Protein AF-A0A7S2R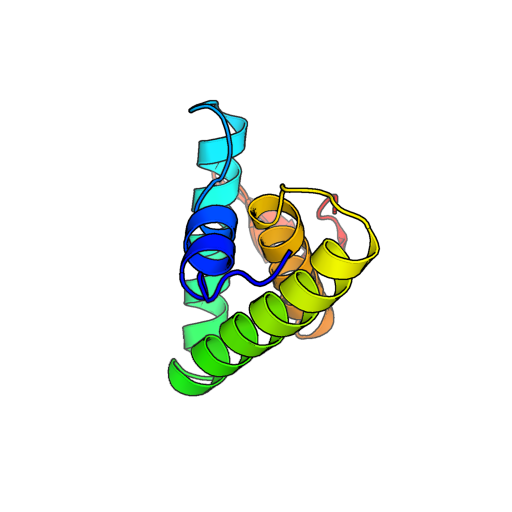7B4-F1 (afdb_monomer_lite)

InterPro domains:
  IPR007599 Derlin [PF04511] (3-105)
  IPR035952 Rhomboid-like superfamily [SSF144091] (2-88)

pLDDT: mean 71.68, std 7.89, range [50.44, 82.69]

Structure (mmCIF, N/CA/C/O backbone):
data_AF-A0A7S2R7B4-F1
#
_entry.id   AF-A0A7S2R7B4-F1
#
loop_
_atom_site.group_PDB
_atom_site.id
_atom_site.type_symbol
_atom_site.label_atom_id
_atom_site.label_alt_id
_atom_site.label_comp_id
_atom_site.label_asym_id
_atom_site.label_entity_id
_atom_site.label_seq_id
_atom_site.pdbx_PDB_ins_code
_atom_site.Cartn_x
_atom_site.Cartn_y
_atom_site.Cartn_z
_atom_site.occupancy
_atom_site.B_iso_or_equiv
_atom_site.auth_seq_id
_atom_site.auth_comp_id
_atom_site.auth_asym_id
_atom_site.auth_atom_id
_atom_site.pdbx_PDB_model_num
ATOM 1 N N . PHE A 1 1 ? 13.688 -11.231 -16.346 1.00 50.44 1 PHE A N 1
ATOM 2 C CA . PHE A 1 1 ? 12.893 -10.330 -15.485 1.00 50.44 1 PHE A CA 1
ATOM 3 C C . PHE A 1 1 ? 13.320 -10.389 -14.009 1.00 50.44 1 PHE A C 1
ATOM 5 O O . PHE A 1 1 ? 13.342 -9.348 -13.373 1.00 50.44 1 PHE A O 1
ATOM 12 N N . PHE A 1 2 ? 13.803 -11.526 -13.478 1.00 53.16 2 PHE A N 1
ATOM 13 C CA . PHE A 1 2 ? 14.454 -11.589 -12.155 1.00 53.16 2 PHE A CA 1
ATOM 14 C C . PHE A 1 2 ? 15.984 -11.590 -12.266 1.00 53.16 2 PHE A C 1
ATOM 16 O O . PHE A 1 2 ? 16.616 -12.635 -12.353 1.00 53.16 2 PHE A O 1
ATOM 23 N N . LYS A 1 3 ? 16.599 -10.404 -12.278 1.00 51.66 3 LYS A N 1
ATOM 24 C CA . LYS A 1 3 ? 18.063 -10.251 -12.209 1.00 51.66 3 LYS A CA 1
ATOM 25 C C . LYS A 1 3 ? 18.495 -10.007 -10.755 1.00 51.66 3 LYS A C 1
ATOM 27 O O . LYS A 1 3 ? 19.088 -8.981 -10.464 1.00 51.66 3 LYS A O 1
ATOM 32 N N . GLY A 1 4 ? 18.069 -10.866 -9.823 1.00 59.84 4 GLY A N 1
ATOM 33 C CA . GLY A 1 4 ? 18.412 -10.751 -8.393 1.00 59.84 4 GLY A CA 1
ATOM 34 C C . GLY A 1 4 ? 17.939 -9.468 -7.688 1.00 59.84 4 GLY A C 1
ATOM 35 O O . GLY A 1 4 ? 18.358 -9.199 -6.569 1.00 59.84 4 GLY A O 1
ATOM 36 N N . GLN A 1 5 ? 17.068 -8.667 -8.315 1.00 60.66 5 GLN A N 1
ATOM 37 C CA . GLN A 1 5 ? 16.618 -7.382 -7.769 1.00 60.66 5 GLN A CA 1
ATOM 38 C C . GLN A 1 5 ? 15.321 -7.547 -6.981 1.00 60.66 5 GLN A C 1
ATOM 40 O O . GLN A 1 5 ? 14.274 -7.044 -7.379 1.00 60.66 5 GLN A O 1
ATOM 45 N N . ILE A 1 6 ? 15.399 -8.272 -5.863 1.00 67.31 6 ILE A N 1
ATOM 46 C CA . ILE A 1 6 ? 14.265 -8.489 -4.947 1.00 67.31 6 ILE A CA 1
ATOM 47 C C . ILE A 1 6 ? 13.723 -7.161 -4.403 1.00 67.31 6 ILE A C 1
ATOM 49 O O . ILE A 1 6 ? 12.539 -7.059 -4.114 1.00 67.31 6 ILE A O 1
ATOM 53 N N . TRP A 1 7 ? 14.548 -6.111 -4.335 1.00 65.56 7 TRP A N 1
ATOM 54 C CA . TRP A 1 7 ? 14.118 -4.792 -3.867 1.00 65.56 7 TRP A CA 1
ATOM 55 C C . TRP A 1 7 ? 13.241 -4.032 -4.875 1.00 65.56 7 TRP A C 1
ATOM 57 O O . TRP A 1 7 ? 12.421 -3.221 -4.457 1.00 65.56 7 TRP A O 1
ATOM 67 N N . ARG A 1 8 ? 13.360 -4.288 -6.190 1.00 67.00 8 ARG A N 1
ATOM 68 C CA . ARG A 1 8 ? 12.577 -3.572 -7.217 1.00 67.00 8 ARG A CA 1
ATOM 69 C C . ARG A 1 8 ? 11.065 -3.653 -7.015 1.00 67.00 8 ARG A C 1
ATOM 71 O O . ARG A 1 8 ? 10.435 -2.604 -7.106 1.00 67.00 8 ARG A O 1
ATOM 78 N N . PRO A 1 9 ? 10.463 -4.825 -6.753 1.00 65.94 9 PRO A N 1
ATOM 79 C CA . PRO A 1 9 ? 9.029 -4.887 -6.506 1.00 65.94 9 PRO A CA 1
ATOM 80 C C . PRO A 1 9 ? 8.605 -4.132 -5.243 1.00 65.94 9 PRO A C 1
ATOM 82 O O . PRO A 1 9 ? 7.580 -3.459 -5.270 1.00 65.94 9 PRO A O 1
ATOM 85 N N . PHE A 1 10 ? 9.415 -4.151 -4.179 1.00 65.12 10 PHE A N 1
ATOM 86 C CA . PHE A 1 10 ? 9.141 -3.362 -2.974 1.00 65.12 10 PHE A CA 1
ATOM 87 C C . PHE A 1 10 ? 9.183 -1.857 -3.260 1.00 65.12 10 PHE A C 1
ATOM 89 O O . PHE A 1 10 ? 8.270 -1.127 -2.885 1.00 65.12 10 PHE A O 1
ATOM 96 N N . THR A 1 11 ? 10.190 -1.381 -3.996 1.00 65.38 11 THR A N 1
ATOM 97 C CA . THR A 1 11 ? 10.260 0.033 -4.393 1.00 65.38 11 THR A CA 1
ATOM 98 C C . THR A 1 11 ? 9.114 0.418 -5.337 1.00 65.38 11 THR A C 1
ATOM 100 O O . THR A 1 11 ? 8.593 1.525 -5.243 1.00 65.38 11 THR A O 1
ATOM 103 N N . SER A 1 12 ? 8.678 -0.496 -6.209 1.00 65.00 12 SER A N 1
ATOM 104 C CA . SER A 1 12 ? 7.553 -0.279 -7.129 1.00 65.00 12 SER A CA 1
ATOM 105 C C . SER A 1 12 ? 6.192 -0.285 -6.420 1.00 65.00 12 SER A C 1
ATOM 107 O O . SER A 1 12 ? 5.273 0.401 -6.863 1.00 65.00 12 SER A O 1
ATOM 109 N N . ALA A 1 13 ? 6.061 -1.007 -5.301 1.00 64.94 13 ALA A N 1
ATOM 110 C CA . ALA A 1 13 ? 4.896 -0.938 -4.418 1.00 64.94 13 ALA A CA 1
ATOM 111 C C . ALA A 1 13 ? 4.795 0.420 -3.704 1.00 64.94 13 ALA A C 1
ATOM 113 O O . ALA A 1 13 ? 3.696 0.940 -3.537 1.00 64.94 13 ALA A O 1
ATOM 114 N N . CYS A 1 14 ? 5.931 1.035 -3.362 1.00 64.50 14 CYS A N 1
ATOM 115 C CA . CYS A 1 14 ? 5.974 2.392 -2.810 1.00 64.50 14 CYS A CA 1
ATOM 116 C C . CYS A 1 14 ? 5.860 3.499 -3.875 1.00 64.50 14 CYS A C 1
ATOM 118 O O . CYS A 1 14 ? 5.730 4.674 -3.531 1.00 64.50 14 CYS A O 1
ATOM 120 N N . PHE A 1 15 ? 5.905 3.162 -5.167 1.00 67.44 15 PHE A N 1
ATOM 121 C CA . PHE A 1 15 ? 5.818 4.145 -6.243 1.00 67.44 15 PHE A CA 1
ATOM 122 C C . PHE A 1 15 ? 4.350 4.462 -6.566 1.00 67.44 15 PHE A C 1
ATOM 124 O O . PHE A 1 15 ? 3.734 3.851 -7.438 1.00 67.44 15 PHE A O 1
ATOM 131 N N . LEU A 1 16 ? 3.775 5.438 -5.856 1.00 64.06 16 LEU A N 1
ATOM 132 C CA . LEU A 1 16 ? 2.380 5.869 -6.042 1.00 64.06 16 LEU A CA 1
ATOM 133 C C . LEU A 1 16 ? 2.139 6.742 -7.295 1.00 64.06 16 LEU A C 1
ATOM 135 O O . LEU A 1 16 ? 0.997 7.101 -7.588 1.00 64.06 16 LEU A O 1
ATOM 139 N N . GLY A 1 17 ? 3.184 7.028 -8.076 1.00 65.94 17 GLY A N 1
ATOM 140 C CA . GLY A 1 17 ? 3.120 7.834 -9.296 1.00 65.94 17 GLY A CA 1
ATOM 141 C C . GLY A 1 17 ? 3.601 9.271 -9.085 1.00 65.94 17 GLY A C 1
ATOM 142 O O . GLY A 1 17 ? 4.406 9.541 -8.197 1.00 65.94 17 GLY A O 1
ATOM 143 N N . LYS A 1 18 ? 3.145 10.192 -9.944 1.00 67.00 18 LYS A N 1
ATOM 144 C CA . LYS A 1 18 ? 3.434 11.628 -9.80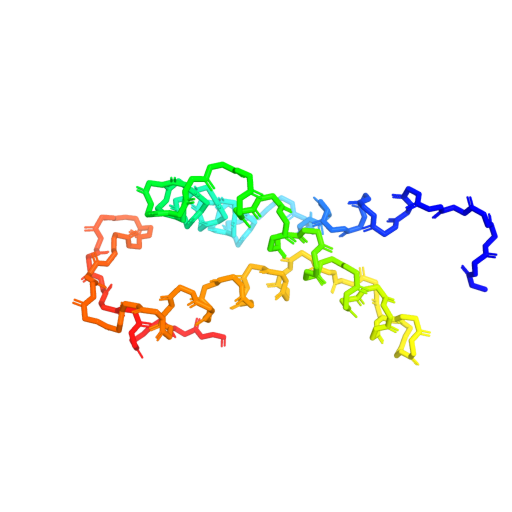6 1.00 67.00 18 LYS A CA 1
ATOM 145 C C . LYS A 1 18 ? 2.765 12.169 -8.539 1.00 67.00 18 LYS A C 1
ATOM 147 O O . LYS A 1 18 ? 1.660 11.742 -8.207 1.00 67.00 18 LYS A O 1
ATOM 152 N N . VAL A 1 19 ? 3.427 13.114 -7.872 1.00 71.25 19 VAL A N 1
ATOM 153 C CA . VAL A 1 19 ? 2.852 13.847 -6.737 1.00 71.25 19 VAL A CA 1
ATOM 154 C C . VAL A 1 19 ? 1.650 14.630 -7.252 1.00 71.25 19 VAL A C 1
ATOM 156 O O . VAL A 1 19 ? 1.799 15.605 -7.980 1.00 71.25 19 VAL A O 1
ATOM 159 N N . ASP A 1 20 ? 0.465 14.133 -6.927 1.00 77.12 20 ASP A N 1
ATOM 160 C CA . ASP A 1 20 ? -0.826 14.625 -7.395 1.00 77.12 20 ASP A CA 1
ATOM 161 C C . ASP A 1 20 ? -1.851 14.448 -6.265 1.00 77.12 20 ASP A C 1
ATOM 163 O O . ASP A 1 20 ? -1.612 13.680 -5.325 1.00 77.12 20 ASP A O 1
ATOM 167 N N . MET A 1 21 ? -3.011 15.104 -6.347 1.00 73.62 21 MET A N 1
ATOM 168 C CA . MET A 1 21 ? -4.069 14.959 -5.338 1.00 73.62 21 MET A CA 1
ATOM 169 C C . MET A 1 21 ? -4.478 13.488 -5.177 1.00 73.62 21 MET A C 1
ATOM 171 O O . MET A 1 21 ? -4.673 13.006 -4.065 1.00 73.62 21 MET A O 1
ATOM 175 N N . SER A 1 22 ? -4.467 12.736 -6.281 1.00 73.44 22 SER A N 1
ATOM 176 C CA . SER A 1 22 ? -4.715 11.291 -6.276 1.00 73.44 22 SER A CA 1
ATOM 177 C C . SER A 1 22 ? -3.700 10.508 -5.432 1.00 73.44 22 SER A C 1
ATOM 179 O O . SER A 1 22 ? -4.057 9.522 -4.793 1.00 73.44 22 SER A O 1
ATOM 181 N N . MET A 1 23 ? -2.423 10.906 -5.420 1.00 73.50 23 MET A N 1
ATOM 182 C CA . MET A 1 23 ? -1.403 10.267 -4.578 1.00 73.50 23 MET A CA 1
ATOM 183 C C . MET A 1 23 ? -1.680 10.546 -3.099 1.00 73.50 23 MET A C 1
ATOM 185 O O . MET A 1 23 ? -1.601 9.625 -2.290 1.00 73.50 23 MET A O 1
ATOM 189 N N . ALA A 1 24 ? -2.050 11.782 -2.753 1.00 78.38 24 ALA A N 1
ATOM 190 C CA . ALA A 1 24 ? -2.386 12.149 -1.380 1.00 78.38 24 ALA A CA 1
ATOM 191 C C . ALA A 1 24 ? -3.592 11.351 -0.855 1.00 78.38 24 ALA A C 1
ATOM 193 O O . ALA A 1 24 ? -3.520 10.804 0.244 1.00 78.38 24 ALA A O 1
ATOM 194 N N . SER A 1 25 ? -4.650 11.200 -1.660 1.00 76.94 25 SER A N 1
ATOM 195 C CA . SER A 1 25 ? -5.812 10.366 -1.316 1.00 76.94 25 SER A CA 1
ATOM 196 C C . SER A 1 25 ? -5.420 8.904 -1.093 1.00 76.94 25 SER A C 1
ATOM 198 O O . SER A 1 25 ? -5.826 8.291 -0.112 1.00 76.94 25 SER A O 1
ATOM 200 N N . ASN A 1 26 ? -4.572 8.352 -1.963 1.00 77.12 26 ASN A N 1
ATOM 201 C CA . ASN A 1 26 ? -4.087 6.976 -1.854 1.00 77.12 26 ASN A CA 1
ATOM 202 C C . ASN A 1 26 ? -3.259 6.736 -0.578 1.00 77.12 26 ASN A C 1
ATOM 204 O O . ASN A 1 26 ? -3.449 5.724 0.092 1.00 77.12 26 ASN A O 1
ATOM 208 N N . ILE A 1 27 ? -2.377 7.672 -0.208 1.00 78.75 27 ILE A N 1
ATOM 209 C CA . ILE A 1 27 ? -1.619 7.608 1.055 1.00 78.75 27 ILE A CA 1
ATOM 210 C C . ILE A 1 27 ? -2.563 7.724 2.249 1.00 78.75 27 ILE A C 1
ATOM 212 O O . ILE A 1 27 ? -2.444 6.954 3.200 1.00 78.75 27 ILE A O 1
ATOM 216 N N . TYR A 1 28 ? -3.506 8.666 2.193 1.00 81.19 28 TYR A N 1
ATOM 217 C CA . TYR A 1 28 ? -4.497 8.860 3.245 1.00 81.19 28 TYR A CA 1
ATOM 218 C C . TYR A 1 28 ? -5.304 7.584 3.486 1.00 81.19 28 TYR A C 1
ATOM 220 O O . TYR A 1 28 ? -5.470 7.171 4.634 1.00 81.19 28 TYR A O 1
ATOM 228 N N . PHE A 1 29 ? -5.749 6.918 2.420 1.00 78.81 29 PHE A N 1
ATOM 229 C CA . PHE A 1 29 ? -6.385 5.616 2.541 1.00 78.81 29 PHE A CA 1
ATOM 230 C C . PHE A 1 29 ? -5.413 4.602 3.152 1.00 78.81 29 PHE A C 1
ATOM 232 O O . PHE A 1 29 ? -5.702 4.069 4.216 1.00 78.81 29 PHE A O 1
ATOM 239 N N . LEU A 1 30 ? -4.226 4.394 2.582 1.00 80.06 30 LEU A N 1
ATOM 240 C CA . LEU A 1 30 ? -3.281 3.402 3.106 1.00 80.06 30 LEU A CA 1
ATOM 241 C C . LEU A 1 30 ? -3.023 3.545 4.621 1.00 80.06 30 LEU A C 1
ATOM 243 O O . LEU A 1 30 ? -3.004 2.541 5.329 1.00 80.06 30 LEU A O 1
ATOM 247 N N . ILE A 1 31 ? -2.878 4.777 5.120 1.00 80.88 31 ILE A N 1
ATOM 248 C CA . ILE A 1 31 ? -2.656 5.047 6.546 1.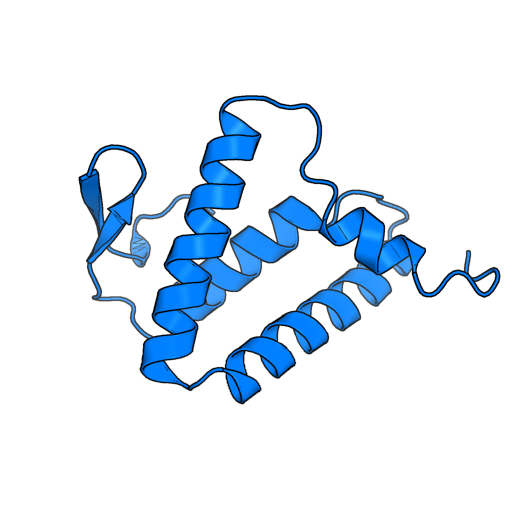00 80.88 31 ILE A CA 1
ATOM 249 C C . ILE A 1 31 ? -3.904 4.738 7.375 1.00 80.88 31 ILE A C 1
ATOM 251 O O . ILE A 1 31 ? -3.800 3.977 8.333 1.00 80.88 31 ILE A O 1
ATOM 255 N N . ASN A 1 32 ? -5.075 5.284 7.028 1.00 80.12 32 ASN A N 1
ATOM 256 C CA . ASN A 1 32 ? -6.277 5.057 7.839 1.00 80.12 32 ASN A CA 1
ATOM 257 C C . ASN A 1 32 ? -6.700 3.583 7.824 1.00 80.12 32 ASN A C 1
ATOM 259 O O . ASN A 1 32 ? -6.995 3.019 8.871 1.00 80.12 32 ASN A O 1
ATOM 263 N N . TYR A 1 33 ? -6.673 2.931 6.657 1.00 77.62 33 TYR A N 1
ATOM 264 C CA . TYR A 1 33 ? -6.972 1.501 6.546 1.00 77.62 33 TYR A CA 1
ATOM 265 C C . TYR A 1 33 ? -5.948 0.653 7.300 1.00 77.62 33 TYR A C 1
ATOM 267 O O . TYR A 1 33 ? -6.324 -0.311 7.963 1.00 77.62 33 TYR A O 1
ATOM 275 N N . GLY A 1 34 ? -4.666 1.022 7.235 1.00 77.25 34 GLY A N 1
ATOM 276 C CA . GLY A 1 34 ? -3.615 0.355 7.991 1.00 77.25 34 GLY A CA 1
ATOM 277 C C . GLY A 1 34 ? -3.836 0.455 9.499 1.00 77.25 34 GLY A C 1
ATOM 278 O O . GLY A 1 34 ? -3.787 -0.559 10.183 1.00 77.25 34 GLY A O 1
ATOM 279 N N . GLN A 1 35 ? -4.149 1.648 10.004 1.00 81.25 35 GLN A N 1
ATOM 280 C CA . GLN A 1 35 ? -4.434 1.868 11.424 1.00 81.25 35 GLN A CA 1
AT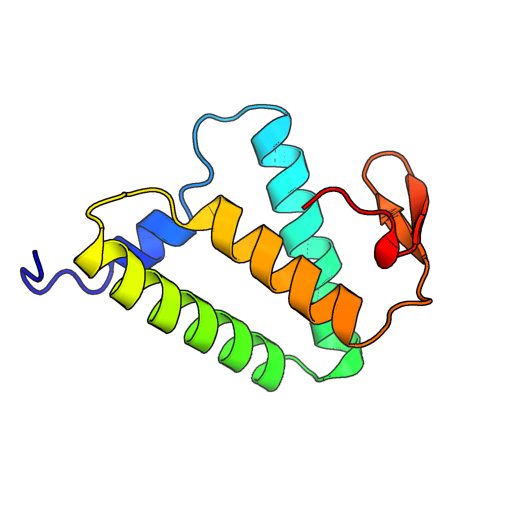OM 281 C C . GLN A 1 35 ? -5.681 1.113 11.896 1.00 81.25 35 GLN A C 1
ATOM 283 O O . GLN A 1 35 ? -5.695 0.580 13.004 1.00 81.25 35 GLN A O 1
ATOM 288 N N . GLU A 1 36 ? -6.724 1.032 11.068 1.00 78.56 36 GLU A N 1
ATOM 289 C CA . GLU A 1 36 ? -7.926 0.269 11.414 1.00 78.56 36 GLU A CA 1
ATOM 290 C C . GLU A 1 36 ? -7.687 -1.245 11.396 1.00 78.56 36 GLU A C 1
ATOM 292 O O . GLU A 1 36 ? -8.144 -1.935 12.307 1.00 78.56 36 GLU A O 1
ATOM 297 N N . MET A 1 37 ? -6.914 -1.762 10.435 1.00 74.38 37 MET A N 1
ATOM 298 C CA . MET A 1 37 ? -6.478 -3.164 10.455 1.00 74.38 37 MET A CA 1
ATOM 299 C C . MET A 1 37 ? -5.629 -3.470 11.695 1.00 74.38 37 MET A C 1
ATOM 301 O O . MET A 1 37 ? -5.841 -4.491 12.348 1.00 74.38 37 MET A O 1
ATOM 305 N N . GLU A 1 38 ? -4.703 -2.576 12.053 1.00 81.56 38 GLU A N 1
ATOM 306 C CA . GLU A 1 38 ? -3.840 -2.741 13.226 1.00 81.56 38 GLU A CA 1
ATOM 307 C C . GLU A 1 38 ? -4.646 -2.813 14.529 1.00 81.56 38 GLU A C 1
ATOM 309 O O . GLU A 1 38 ? -4.328 -3.607 15.412 1.00 81.56 38 GLU A O 1
ATOM 314 N N . ARG A 1 39 ? -5.718 -2.018 14.639 1.00 81.69 39 ARG A N 1
ATOM 315 C CA . ARG A 1 39 ? -6.610 -1.999 15.809 1.00 81.69 39 ARG A CA 1
ATOM 316 C C . ARG A 1 39 ? -7.427 -3.278 15.979 1.00 81.69 39 ARG A C 1
ATOM 318 O O . ARG A 1 39 ? -7.767 -3.606 17.111 1.00 81.69 39 ARG A O 1
ATOM 325 N N . GLN A 1 40 ? -7.779 -3.955 14.887 1.00 78.50 40 GLN A N 1
ATOM 326 C CA . GLN A 1 40 ? -8.632 -5.148 14.925 1.00 78.50 40 GLN A CA 1
ATOM 327 C C . GLN A 1 40 ? -7.830 -6.435 15.129 1.00 78.50 40 GLN A C 1
ATOM 329 O O . GLN A 1 40 ? -8.145 -7.229 16.009 1.00 78.50 40 GLN A O 1
ATOM 334 N N . ASP A 1 41 ? -6.786 -6.613 14.321 1.00 76.31 41 ASP A N 1
ATOM 335 C CA . ASP A 1 41 ? -6.061 -7.880 14.157 1.00 76.31 41 ASP A CA 1
ATOM 336 C C . ASP A 1 41 ? -4.644 -7.831 14.769 1.00 76.31 41 ASP A C 1
ATOM 338 O O . ASP A 1 41 ? -3.981 -8.851 14.984 1.00 76.31 41 ASP A O 1
ATOM 342 N N . GLY A 1 42 ? -4.158 -6.628 15.081 1.00 80.19 42 GLY A N 1
ATOM 343 C CA . GLY A 1 42 ? -2.805 -6.396 15.561 1.00 80.19 42 GLY A CA 1
ATOM 344 C C . GLY A 1 42 ? -1.768 -6.275 14.439 1.00 80.19 42 GLY A C 1
ATOM 345 O O . GLY A 1 42 ? -1.874 -6.844 13.349 1.00 80.19 42 GLY A O 1
ATOM 346 N N . SER A 1 43 ? -0.690 -5.560 14.760 1.00 80.31 43 SER A N 1
ATOM 347 C CA . SER A 1 43 ? 0.444 -5.265 13.873 1.00 80.31 43 SER A CA 1
ATOM 348 C C . SER A 1 43 ? 1.029 -6.473 13.103 1.00 80.31 43 SER A C 1
ATOM 350 O O . SER A 1 43 ? 1.267 -6.354 11.896 1.00 80.31 43 SER A O 1
ATOM 352 N N . PRO A 1 44 ? 1.230 -7.673 13.705 1.00 81.75 44 PRO A N 1
ATOM 353 C CA . PRO A 1 44 ? 1.848 -8.784 12.976 1.00 81.75 44 PRO A CA 1
ATOM 354 C C . PRO A 1 44 ? 0.954 -9.357 11.868 1.00 81.75 44 PRO A C 1
ATOM 356 O O . PRO A 1 44 ? 1.459 -9.739 10.812 1.00 81.75 44 PRO A O 1
ATOM 359 N N . GLN A 1 45 ? -0.364 -9.394 12.071 1.00 79.19 45 GLN A N 1
ATOM 360 C CA . GLN A 1 45 ? -1.302 -9.932 11.082 1.00 79.19 45 GLN A CA 1
ATOM 361 C C . GLN A 1 45 ? -1.448 -8.981 9.889 1.00 79.19 45 GLN A C 1
ATOM 363 O O . GLN A 1 45 ? -1.454 -9.426 8.739 1.00 79.19 45 GLN A O 1
ATOM 368 N N . GLN A 1 46 ? -1.448 -7.671 10.144 1.00 79.81 46 GLN A N 1
ATOM 369 C CA . GLN A 1 46 ? -1.405 -6.647 9.102 1.00 79.81 46 GLN A CA 1
ATOM 370 C C . GLN A 1 46 ? -0.120 -6.734 8.262 1.00 79.81 46 GLN A C 1
ATOM 372 O O . GLN A 1 46 ? -0.179 -6.695 7.032 1.00 79.81 46 GLN A O 1
ATOM 377 N N . ALA A 1 47 ? 1.044 -6.890 8.902 1.00 78.12 47 ALA A N 1
ATOM 378 C CA . ALA A 1 47 ? 2.316 -7.024 8.193 1.00 78.12 47 ALA A CA 1
ATOM 379 C C . ALA A 1 47 ? 2.347 -8.283 7.307 1.00 78.12 47 ALA A C 1
ATOM 381 O O . ALA A 1 47 ? 2.766 -8.215 6.149 1.00 78.12 47 ALA A O 1
ATOM 382 N N . MET A 1 48 ? 1.849 -9.419 7.814 1.00 81.44 48 MET A N 1
ATOM 383 C CA . MET A 1 48 ? 1.711 -10.646 7.022 1.00 81.44 48 MET A CA 1
ATOM 384 C C . MET A 1 48 ? 0.735 -10.473 5.852 1.00 81.44 48 MET A C 1
ATOM 386 O O . MET A 1 48 ? 1.031 -10.927 4.746 1.00 81.44 48 MET A O 1
ATOM 390 N N . PHE A 1 49 ? -0.390 -9.780 6.058 1.00 81.69 49 PHE A N 1
ATOM 391 C CA . PHE A 1 49 ? -1.343 -9.472 4.992 1.00 81.69 49 PHE A CA 1
ATOM 392 C C . PHE A 1 49 ? -0.689 -8.643 3.880 1.00 81.69 49 PHE A C 1
ATOM 394 O O . PHE A 1 49 ? -0.725 -9.051 2.717 1.00 81.69 49 PHE A O 1
ATOM 401 N N . LEU A 1 50 ? -0.016 -7.542 4.226 1.00 79.94 50 LEU A N 1
ATOM 402 C CA . LEU A 1 50 ? 0.676 -6.687 3.258 1.00 79.94 50 LEU A CA 1
ATOM 403 C C . LEU A 1 50 ? 1.772 -7.448 2.500 1.00 79.94 50 LEU A C 1
ATOM 405 O O . LEU A 1 50 ? 1.861 -7.333 1.278 1.00 79.94 50 LEU A O 1
ATOM 409 N N . LEU A 1 51 ? 2.562 -8.276 3.190 1.00 80.31 51 LEU A N 1
ATOM 410 C CA . LEU A 1 51 ? 3.577 -9.119 2.553 1.00 80.31 51 LEU A CA 1
ATOM 411 C C . LEU A 1 51 ? 2.959 -10.140 1.591 1.00 80.31 51 LEU A C 1
ATOM 413 O O . LEU A 1 51 ? 3.461 -10.306 0.478 1.00 80.31 51 LEU A O 1
ATOM 417 N N . SER A 1 52 ? 1.860 -10.790 1.983 1.00 82.69 52 SER A N 1
ATOM 418 C CA . SER A 1 52 ? 1.156 -11.749 1.124 1.00 82.69 52 SER A CA 1
ATOM 419 C C . SER A 1 52 ? 0.577 -11.082 -0.129 1.00 82.69 52 SER A C 1
ATOM 421 O O . SER A 1 52 ? 0.708 -11.618 -1.230 1.00 82.69 52 SER A O 1
ATOM 423 N N . GLN A 1 53 ? 0.018 -9.875 0.012 1.00 81.06 53 GLN A N 1
ATOM 424 C CA . GLN A 1 53 ? -0.511 -9.094 -1.101 1.00 81.06 53 GLN A CA 1
ATOM 425 C C . GLN A 1 53 ? 0.600 -8.678 -2.059 1.00 81.06 53 GLN A C 1
ATOM 427 O O . GLN A 1 53 ? 0.488 -8.927 -3.256 1.00 81.06 53 GLN A O 1
ATOM 432 N N . VAL A 1 54 ? 1.705 -8.124 -1.547 1.00 79.62 54 VAL A N 1
ATOM 433 C CA . VAL A 1 54 ? 2.876 -7.776 -2.364 1.00 79.62 54 VAL A CA 1
ATOM 434 C C . VAL A 1 54 ? 3.400 -9.009 -3.100 1.00 79.62 54 VAL A C 1
ATOM 436 O O . VAL A 1 54 ? 3.663 -8.927 -4.295 1.00 79.62 54 VAL A O 1
ATOM 439 N N . PHE A 1 55 ? 3.490 -10.165 -2.442 1.00 80.75 55 PHE A N 1
ATOM 440 C CA . PHE A 1 55 ? 3.949 -11.401 -3.076 1.00 80.75 55 PHE A CA 1
ATOM 441 C C . PHE A 1 55 ? 3.052 -11.835 -4.248 1.00 80.75 55 PHE A C 1
ATOM 443 O O . PHE A 1 55 ? 3.556 -12.097 -5.343 1.00 80.75 55 PHE A O 1
ATOM 450 N N . LEU A 1 56 ? 1.728 -11.845 -4.056 1.00 80.56 56 LEU A N 1
ATOM 451 C CA . LEU A 1 56 ? 0.767 -12.159 -5.119 1.00 80.56 56 LEU A CA 1
ATOM 452 C C . LEU A 1 56 ? 0.870 -11.165 -6.279 1.00 80.56 56 LEU A C 1
ATOM 454 O O . LEU A 1 56 ? 0.976 -11.562 -7.440 1.00 80.56 56 LEU A O 1
ATOM 458 N N . LEU A 1 57 ? 0.903 -9.873 -5.964 1.00 77.25 57 LEU A N 1
ATOM 459 C CA . LEU A 1 57 ? 1.045 -8.794 -6.935 1.00 77.25 57 LEU A CA 1
ATOM 460 C C . LEU A 1 57 ? 2.326 -8.936 -7.765 1.00 77.25 57 LEU A C 1
ATOM 462 O O . LEU A 1 57 ? 2.279 -8.770 -8.982 1.00 77.25 57 LEU A O 1
ATOM 466 N N . VAL A 1 58 ? 3.452 -9.300 -7.144 1.00 75.88 58 VAL A N 1
ATOM 467 C CA . VAL A 1 58 ? 4.732 -9.543 -7.830 1.00 75.88 58 VAL A CA 1
ATOM 468 C C . VAL A 1 58 ? 4.639 -10.695 -8.821 1.00 75.88 58 VAL A C 1
ATOM 470 O O . VAL A 1 58 ? 5.141 -10.566 -9.940 1.00 75.88 58 VAL A O 1
ATOM 473 N N . ILE A 1 59 ? 3.974 -11.790 -8.450 1.00 77.31 59 ILE A N 1
ATOM 474 C CA . ILE A 1 59 ? 3.750 -12.924 -9.354 1.00 77.31 59 ILE A CA 1
ATOM 475 C C . ILE A 1 59 ? 2.895 -12.480 -10.546 1.00 77.31 59 ILE A C 1
ATOM 477 O O . ILE A 1 59 ? 3.311 -12.651 -11.692 1.00 77.31 59 ILE A O 1
ATOM 481 N N . PHE A 1 60 ? 1.746 -11.847 -10.292 1.00 75.81 60 PHE A N 1
ATOM 482 C CA . PHE A 1 60 ? 0.836 -11.384 -11.345 1.00 75.81 60 PHE A CA 1
ATOM 483 C C . PHE A 1 60 ? 1.489 -10.368 -12.284 1.00 75.81 60 PHE A C 1
ATOM 485 O O . PHE A 1 60 ? 1.383 -10.473 -13.505 1.00 75.81 60 PHE A O 1
ATOM 492 N N . CYS A 1 61 ? 2.222 -9.407 -11.735 1.00 70.38 61 CYS A N 1
ATOM 493 C CA . CYS A 1 61 ? 2.967 -8.443 -12.527 1.00 70.38 61 CYS A CA 1
ATOM 494 C C . CYS A 1 61 ? 4.063 -9.107 -13.361 1.00 70.38 61 CYS A C 1
ATOM 496 O O . CYS A 1 61 ? 4.239 -8.744 -14.520 1.00 70.38 61 CYS A O 1
ATOM 498 N N . SER A 1 62 ? 4.778 -10.098 -12.821 1.00 69.81 62 SER A N 1
ATOM 499 C CA . SER A 1 62 ? 5.782 -10.821 -13.603 1.00 69.81 62 SER A CA 1
ATOM 500 C C . SER A 1 62 ? 5.167 -11.581 -14.782 1.00 69.81 62 SER A C 1
ATOM 502 O O . SER A 1 62 ? 5.876 -11.813 -15.760 1.00 69.81 62 SER A O 1
ATOM 504 N N . LEU A 1 63 ? 3.888 -11.965 -14.701 1.00 74.62 63 LEU A N 1
ATOM 505 C CA . LEU A 1 63 ? 3.149 -12.573 -15.810 1.00 74.62 63 LEU A CA 1
ATOM 506 C C . LEU A 1 63 ? 2.687 -11.545 -16.856 1.00 74.62 63 LEU A C 1
ATOM 508 O O . LEU A 1 63 ? 2.744 -11.837 -18.045 1.00 74.62 63 LEU A O 1
ATOM 512 N N . ILE A 1 64 ? 2.230 -10.363 -16.432 1.00 75.31 64 ILE A N 1
ATOM 513 C CA . ILE A 1 64 ? 1.576 -9.377 -17.319 1.00 75.31 64 ILE A CA 1
ATOM 514 C C . ILE A 1 64 ? 2.555 -8.281 -17.805 1.00 75.31 64 ILE A C 1
ATOM 516 O O . ILE A 1 64 ? 2.333 -7.649 -18.833 1.00 75.31 64 ILE A O 1
ATOM 520 N N . GLY A 1 65 ? 3.672 -8.060 -17.106 1.00 66.06 65 GLY A N 1
ATOM 521 C CA . GLY A 1 65 ? 4.708 -7.081 -17.460 1.00 66.06 65 GLY A CA 1
ATOM 522 C C . GLY A 1 65 ? 4.391 -5.623 -17.090 1.00 66.06 65 GLY A C 1
ATOM 523 O O . GLY A 1 65 ? 4.981 -4.714 -17.672 1.00 66.06 65 GLY A O 1
ATOM 524 N N . VAL A 1 66 ? 3.475 -5.372 -16.143 1.00 67.94 66 VAL A N 1
ATOM 525 C CA . VAL A 1 66 ? 2.948 -4.021 -15.837 1.00 67.94 66 VAL A CA 1
ATOM 526 C C . VAL A 1 66 ? 3.554 -3.433 -14.554 1.00 67.94 66 VAL A C 1
ATOM 528 O O . VAL A 1 66 ? 3.381 -4.018 -13.495 1.00 67.94 66 VAL A O 1
ATOM 531 N N . PRO A 1 67 ? 4.197 -2.254 -14.562 1.00 64.00 67 PRO A N 1
ATOM 532 C CA . PRO A 1 67 ? 4.996 -1.776 -13.420 1.00 64.00 67 PRO A CA 1
ATOM 533 C C . PRO A 1 67 ? 4.212 -1.215 -12.213 1.00 64.00 67 PRO A C 1
ATOM 535 O O . PRO A 1 67 ? 4.808 -0.934 -11.173 1.00 64.00 67 PRO A O 1
ATOM 538 N N . SER A 1 68 ? 2.903 -0.987 -12.318 1.00 61.56 68 SER A N 1
ATOM 539 C CA . SER A 1 68 ? 2.125 -0.256 -11.305 1.00 61.56 68 SER A CA 1
ATOM 540 C C . SER A 1 68 ? 1.503 -1.176 -10.246 1.00 61.56 68 SER A C 1
ATOM 542 O O . SER A 1 68 ? 0.493 -1.824 -10.510 1.00 61.56 68 SER A O 1
ATOM 544 N N . PHE A 1 69 ? 2.071 -1.171 -9.035 1.00 69.44 69 PHE A N 1
ATOM 545 C CA . PHE A 1 69 ? 1.647 -2.019 -7.907 1.00 69.44 69 PHE A CA 1
ATOM 546 C C . PHE A 1 69 ? 0.874 -1.280 -6.807 1.00 69.44 69 PHE A C 1
ATOM 548 O O . PHE A 1 69 ? 0.019 -1.871 -6.153 1.00 69.44 69 PHE A O 1
ATOM 555 N N . ALA A 1 70 ? 1.165 0.008 -6.596 1.00 69.75 70 ALA A N 1
ATOM 556 C CA . ALA A 1 70 ? 0.703 0.747 -5.421 1.00 69.75 70 ALA A CA 1
ATOM 557 C C . ALA A 1 70 ? -0.826 0.906 -5.350 1.00 69.75 70 ALA A C 1
ATOM 559 O O . ALA A 1 70 ? -1.429 0.676 -4.307 1.00 69.75 70 ALA A O 1
ATOM 560 N N . ARG A 1 71 ? -1.469 1.262 -6.471 1.00 73.81 71 ARG A N 1
ATOM 561 C CA . ARG A 1 71 ? -2.931 1.455 -6.526 1.00 73.81 71 ARG A CA 1
ATOM 562 C C . ARG A 1 71 ? -3.684 0.150 -6.282 1.00 73.81 71 ARG A C 1
ATOM 564 O O . ARG A 1 71 ? -4.589 0.124 -5.462 1.00 73.81 71 ARG A O 1
ATOM 571 N N . SER A 1 72 ? -3.243 -0.929 -6.925 1.00 75.19 72 SER A N 1
ATOM 572 C CA . SER A 1 72 ? -3.833 -2.260 -6.777 1.00 75.19 72 SER A CA 1
ATOM 573 C C . SER A 1 72 ? -3.708 -2.803 -5.350 1.00 75.19 72 SER A C 1
ATOM 575 O O . SER A 1 72 ? -4.615 -3.469 -4.862 1.00 75.19 72 SER A O 1
ATOM 577 N N . LEU A 1 73 ? -2.600 -2.499 -4.663 1.00 77.25 73 LEU A N 1
ATOM 578 C CA . LEU A 1 73 ? -2.403 -2.862 -3.258 1.00 77.25 73 LEU A CA 1
ATOM 579 C C . LEU A 1 73 ? -3.403 -2.140 -2.344 1.00 77.25 73 LEU A C 1
ATOM 581 O O . LEU A 1 73 ? -3.980 -2.753 -1.445 1.00 77.25 73 LEU A O 1
ATOM 585 N N . ILE A 1 74 ? -3.622 -0.845 -2.583 1.00 79.00 74 ILE A N 1
ATOM 586 C CA . ILE A 1 74 ? -4.567 -0.032 -1.813 1.00 79.00 74 ILE A CA 1
ATOM 587 C C . ILE A 1 74 ? -5.990 -0.541 -2.038 1.00 79.00 74 ILE A C 1
ATOM 589 O O . ILE A 1 74 ? -6.668 -0.861 -1.068 1.00 79.00 74 ILE A O 1
ATOM 593 N N . THR A 1 75 ? -6.421 -0.726 -3.288 1.00 78.50 75 THR A N 1
ATOM 594 C CA . THR A 1 75 ? -7.766 -1.243 -3.595 1.00 78.50 75 THR A CA 1
ATOM 595 C C . THR A 1 75 ? -7.989 -2.647 -3.034 1.00 78.50 75 THR A C 1
ATOM 597 O O . THR A 1 75 ? -9.055 -2.920 -2.491 1.00 78.50 75 THR A O 1
ATOM 600 N N . ALA A 1 76 ? -6.985 -3.532 -3.084 1.00 76.94 76 ALA A N 1
ATOM 601 C CA . ALA A 1 76 ? -7.072 -4.862 -2.475 1.00 76.94 76 ALA A CA 1
ATOM 602 C C . ALA A 1 76 ? -7.196 -4.798 -0.943 1.00 76.94 76 ALA A C 1
ATOM 604 O O . ALA A 1 76 ? -7.976 -5.544 -0.350 1.00 76.94 76 ALA A O 1
ATOM 605 N N . SER A 1 77 ? -6.469 -3.882 -0.299 1.00 77.06 77 SER A N 1
ATOM 606 C CA . SER A 1 77 ? -6.543 -3.683 1.154 1.00 77.06 77 SER A CA 1
ATOM 607 C C . SER A 1 77 ? -7.909 -3.131 1.571 1.00 77.06 77 SER A C 1
ATOM 609 O O . SER A 1 77 ? -8.523 -3.652 2.501 1.00 77.06 77 SER A O 1
ATOM 611 N N . ILE A 1 78 ? -8.426 -2.145 0.829 1.00 77.88 78 ILE A N 1
ATOM 612 C CA . ILE A 1 78 ? -9.774 -1.590 1.011 1.00 77.88 78 ILE A CA 1
ATOM 613 C C . ILE A 1 78 ? -10.828 -2.684 0.830 1.00 77.88 78 ILE A C 1
ATOM 615 O O . ILE A 1 78 ? -11.724 -2.823 1.660 1.00 77.88 78 ILE A O 1
ATOM 619 N N . TYR A 1 79 ? -10.695 -3.501 -0.216 1.00 79.75 79 TYR A N 1
ATOM 620 C CA . TYR A 1 79 ? -11.604 -4.609 -0.493 1.00 79.75 79 TYR A CA 1
ATOM 621 C C . TYR A 1 79 ? -11.625 -5.636 0.646 1.00 79.75 79 TYR A C 1
ATOM 623 O O . TYR A 1 79 ? -12.698 -6.037 1.100 1.00 79.75 79 TYR A O 1
ATOM 631 N N . CYS A 1 80 ? -10.460 -6.039 1.158 1.00 75.00 80 CYS A N 1
ATOM 632 C CA . CYS A 1 80 ? -10.384 -6.956 2.295 1.00 75.00 80 CYS A CA 1
ATOM 633 C C . CYS A 1 80 ? -10.998 -6.362 3.571 1.00 75.00 80 CYS A C 1
ATOM 635 O O . CYS A 1 80 ? -11.741 -7.072 4.250 1.00 75.00 80 CYS A O 1
ATOM 637 N N . CYS A 1 81 ? -10.757 -5.080 3.871 1.00 72.69 81 CYS A N 1
ATOM 638 C CA . CYS A 1 81 ? -11.424 -4.392 4.983 1.00 72.69 81 CYS A CA 1
ATOM 639 C C . CYS A 1 81 ? -12.946 -4.359 4.805 1.00 72.69 81 CYS A C 1
ATOM 641 O O . CYS A 1 81 ? -13.680 -4.734 5.718 1.00 72.69 81 CYS A O 1
ATOM 643 N N . SER A 1 82 ? -13.420 -3.994 3.612 1.00 72.12 82 SER A N 1
ATOM 644 C CA . SER A 1 82 ? -14.848 -3.916 3.287 1.00 72.12 82 SER A CA 1
ATOM 645 C C . SER A 1 82 ? -15.558 -5.264 3.449 1.00 72.12 82 SER A C 1
ATOM 647 O O . SER A 1 82 ? -16.685 -5.334 3.934 1.00 72.12 82 SER A O 1
ATOM 649 N N . ARG A 1 83 ? -14.883 -6.370 3.113 1.00 75.94 83 ARG A N 1
ATOM 650 C CA . ARG A 1 83 ? -15.435 -7.724 3.281 1.00 75.94 83 ARG A CA 1
ATOM 651 C C . ARG A 1 83 ? -15.462 -8.201 4.731 1.00 75.94 83 ARG A C 1
ATOM 653 O O . ARG A 1 83 ? -16.282 -9.061 5.041 1.00 75.94 83 ARG A O 1
ATOM 660 N N . ARG A 1 84 ? -14.583 -7.687 5.595 1.00 73.62 84 ARG A N 1
ATOM 661 C CA . ARG A 1 84 ? -14.545 -8.051 7.019 1.00 73.62 84 ARG A CA 1
ATOM 662 C C . ARG A 1 84 ? -15.583 -7.294 7.836 1.00 73.62 84 ARG A C 1
ATOM 664 O O . ARG A 1 84 ? -16.257 -7.906 8.655 1.00 73.62 84 ARG A O 1
ATOM 671 N N . GLU A 1 85 ? -15.754 -6.001 7.577 1.00 73.06 85 GLU A N 1
ATOM 672 C CA . GLU A 1 85 ? -16.697 -5.154 8.313 1.00 73.06 85 GLU A CA 1
ATOM 673 C C . GLU A 1 85 ? -17.550 -4.305 7.357 1.00 73.06 85 GLU A C 1
ATOM 675 O O . GLU A 1 85 ? -17.343 -3.098 7.234 1.00 73.06 85 GLU A O 1
ATOM 680 N N . PRO A 1 86 ? -18.551 -4.905 6.686 1.00 65.25 86 PRO A N 1
ATOM 681 C CA . PRO A 1 86 ? -19.317 -4.224 5.638 1.00 65.25 86 PRO A CA 1
ATOM 682 C C . PRO A 1 86 ? -20.148 -3.031 6.138 1.00 65.25 86 PRO A C 1
ATOM 684 O O . PRO A 1 86 ? -20.464 -2.143 5.353 1.00 65.25 86 PRO A O 1
ATOM 687 N N . LEU A 1 87 ? -20.494 -3.001 7.431 1.00 66.38 87 LEU A N 1
ATOM 688 C CA . LEU A 1 87 ? -21.378 -1.998 8.048 1.00 66.38 87 LEU A CA 1
ATOM 689 C C . LEU A 1 87 ? -20.629 -0.853 8.745 1.00 66.38 87 LEU A C 1
ATOM 691 O O . LEU A 1 87 ? -21.252 0.020 9.347 1.00 66.38 87 LEU A O 1
ATOM 695 N N . ARG A 1 88 ? -19.293 -0.856 8.740 1.00 66.62 88 ARG A N 1
ATOM 696 C CA . ARG A 1 88 ? -18.530 0.192 9.421 1.00 66.62 88 ARG A CA 1
ATOM 697 C C . ARG A 1 88 ? -18.425 1.417 8.513 1.00 66.62 88 ARG A C 1
ATOM 699 O O . ARG A 1 88 ? -17.992 1.331 7.367 1.00 66.62 88 ARG A O 1
ATOM 706 N N . ALA A 1 89 ? -18.848 2.564 9.035 1.00 62.62 89 ALA A N 1
ATOM 707 C CA . ALA A 1 89 ? -18.695 3.846 8.365 1.00 62.62 89 ALA A CA 1
ATOM 708 C C . ALA A 1 89 ? -17.263 4.357 8.561 1.00 62.62 89 ALA A C 1
ATOM 710 O O . ALA A 1 89 ? -16.799 4.484 9.697 1.00 62.62 89 ALA A O 1
ATOM 711 N N . MET A 1 90 ? -16.570 4.654 7.464 1.00 66.00 90 MET A N 1
ATOM 712 C CA . MET A 1 90 ? -15.222 5.215 7.487 1.00 66.00 90 MET A CA 1
ATOM 713 C C . MET A 1 90 ? -15.255 6.665 7.021 1.00 66.00 90 MET A C 1
ATOM 715 O O . MET A 1 90 ? -15.985 7.016 6.0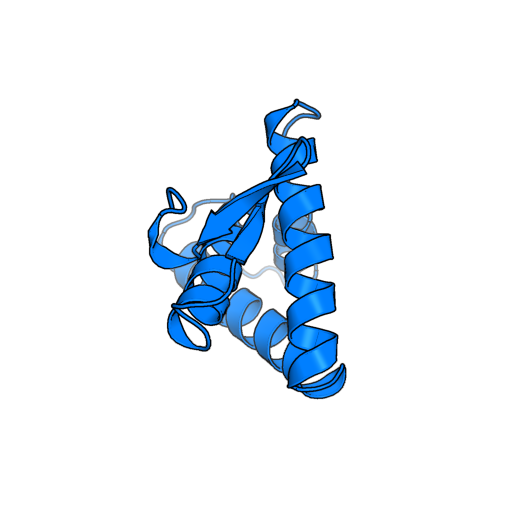94 1.00 66.00 90 MET A O 1
ATOM 719 N N . GLU A 1 91 ? -14.444 7.511 7.649 1.00 64.31 91 GLU A N 1
ATOM 720 C CA . GLU A 1 91 ? -14.189 8.852 7.136 1.00 64.31 91 GLU A CA 1
ATOM 721 C C . GLU A 1 91 ? -13.354 8.756 5.854 1.00 64.31 91 GLU A C 1
ATOM 723 O O . GLU A 1 91 ? -12.183 8.376 5.872 1.00 64.31 91 GLU A O 1
ATOM 728 N N . ILE A 1 92 ? -13.970 9.089 4.721 1.00 65.12 92 ILE A N 1
ATOM 729 C CA . ILE A 1 92 ? -13.230 9.429 3.512 1.00 65.12 92 ILE A CA 1
ATOM 730 C C . ILE A 1 92 ? -12.624 10.829 3.665 1.00 65.12 92 ILE A C 1
ATOM 732 O O . ILE A 1 92 ? -12.984 11.611 4.553 1.00 65.12 92 ILE A O 1
ATOM 736 N N . GLN A 1 93 ? -11.690 11.147 2.767 1.00 61.69 93 GLN A N 1
ATOM 737 C CA . GLN A 1 93 ? -11.067 12.463 2.661 1.00 61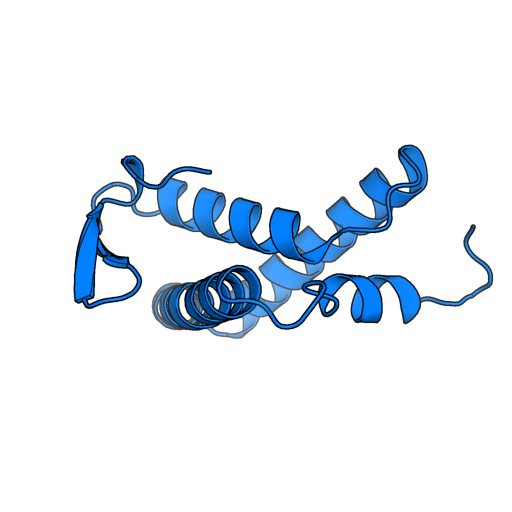.69 93 GLN A CA 1
ATOM 738 C C . GLN A 1 93 ? -12.128 13.576 2.789 1.00 61.69 93 GLN A C 1
ATOM 740 O O . GLN A 1 93 ? -13.177 13.499 2.152 1.00 61.69 93 GLN A O 1
ATOM 745 N N . PHE A 1 94 ? -11.843 14.592 3.616 1.00 61.94 94 PHE A N 1
ATOM 746 C CA . PHE A 1 94 ? -12.749 15.693 4.000 1.00 61.94 94 PHE A CA 1
ATOM 747 C C . PHE A 1 94 ? -13.825 15.384 5.064 1.00 61.94 94 PHE A C 1
ATOM 749 O O . PHE A 1 94 ? -14.745 16.179 5.235 1.00 61.94 94 PHE A O 1
ATOM 756 N N . GLY A 1 95 ? -13.706 14.289 5.826 1.00 61.84 95 GLY A N 1
ATOM 757 C CA . GLY A 1 95 ? -14.562 14.037 7.001 1.00 61.84 95 GLY A CA 1
ATOM 758 C C . GLY A 1 95 ? -15.975 13.548 6.665 1.00 61.84 95 GLY A C 1
ATOM 759 O O . GLY A 1 95 ? -16.841 13.485 7.536 1.00 61.84 95 GLY A O 1
ATOM 760 N N . ILE A 1 96 ? -16.221 13.184 5.406 1.00 68.56 96 ILE A N 1
ATOM 761 C CA . ILE A 1 96 ? -17.469 12.545 4.988 1.00 68.56 96 ILE A CA 1
ATOM 762 C C . ILE A 1 96 ? -17.387 11.075 5.404 1.00 68.56 96 ILE A C 1
ATOM 764 O O . ILE A 1 96 ? -16.429 10.387 5.069 1.00 68.56 96 ILE A O 1
ATOM 768 N N . ARG A 1 97 ? -18.379 10.579 6.145 1.00 64.38 97 ARG A N 1
ATOM 769 C CA . ARG A 1 97 ? -18.447 9.171 6.555 1.00 64.38 97 ARG A CA 1
ATOM 770 C C . ARG A 1 97 ? -19.248 8.381 5.534 1.00 64.38 97 ARG A C 1
ATOM 772 O O . ARG A 1 97 ? -20.437 8.638 5.376 1.00 64.38 97 ARG A O 1
ATOM 779 N N . ILE A 1 98 ? -18.603 7.445 4.848 1.00 67.75 98 ILE A N 1
ATOM 780 C CA . ILE A 1 98 ? -19.256 6.548 3.890 1.00 67.75 98 ILE A CA 1
ATOM 781 C C . ILE A 1 98 ? -19.031 5.109 4.349 1.00 67.75 98 ILE A C 1
ATOM 783 O O . ILE A 1 98 ? -17.960 4.759 4.848 1.00 67.75 98 ILE A O 1
ATOM 787 N N . GLU A 1 99 ? -20.064 4.280 4.227 1.00 64.44 99 GLU A N 1
ATOM 788 C CA . GLU A 1 99 ? -19.968 2.855 4.536 1.00 64.44 99 GLU A CA 1
ATOM 789 C C . GLU A 1 99 ? -19.072 2.132 3.531 1.00 64.44 99 GLU A C 1
ATOM 791 O O . GLU A 1 99 ? -19.030 2.468 2.343 1.00 64.44 99 GLU A O 1
ATOM 796 N N . TYR A 1 100 ? -18.380 1.095 4.001 1.00 64.12 100 TYR A N 1
ATOM 797 C CA . TYR A 1 100 ? -17.390 0.375 3.205 1.00 64.12 100 TYR A CA 1
ATOM 798 C C . TYR A 1 100 ? -17.917 -0.231 1.893 1.00 64.12 100 TYR A C 1
ATOM 800 O O . TYR A 1 100 ? -17.130 -0.528 0.992 1.00 64.12 100 TYR A O 1
ATOM 808 N N . TRP A 1 101 ? -19.228 -0.438 1.775 1.00 59.78 101 TRP A N 1
ATOM 809 C CA . TRP A 1 101 ? -19.857 -1.013 0.584 1.00 59.78 101 TRP A CA 1
ATOM 810 C C . TRP A 1 101 ? -20.099 0.005 -0.544 1.00 59.78 101 TRP A C 1
ATOM 812 O O . TRP A 1 101 ? -20.310 -0.380 -1.690 1.00 59.78 101 TRP A O 1
ATOM 822 N N . LEU A 1 102 ? -20.051 1.301 -0.225 1.00 64.62 102 LEU A N 1
ATOM 823 C CA . LEU A 1 102 ? -20.286 2.412 -1.155 1.00 64.62 102 LEU A CA 1
ATOM 824 C C . LEU A 1 102 ? -18.988 2.992 -1.739 1.00 64.62 102 LEU A C 1
ATOM 826 O O . LEU A 1 102 ? -19.042 3.898 -2.572 1.00 64.62 102 LEU A O 1
ATOM 830 N N . LEU A 1 103 ? -17.821 2.505 -1.306 1.00 64.44 103 LEU A N 1
ATOM 831 C CA . LEU A 1 103 ? -16.533 2.977 -1.809 1.00 64.44 103 LEU A CA 1
ATOM 832 C C . LEU A 1 103 ? -16.321 2.537 -3.263 1.00 64.44 103 LEU A C 1
ATOM 834 O O . LEU A 1 103 ? -16.391 1.339 -3.543 1.00 64.44 103 LEU A O 1
ATOM 838 N N . PRO A 1 104 ? -16.007 3.470 -4.180 1.00 55.78 104 PRO A N 1
ATOM 839 C CA . PRO A 1 104 ? -15.602 3.109 -5.529 1.00 55.78 104 PRO A CA 1
ATOM 840 C C . PRO A 1 104 ? -14.220 2.441 -5.478 1.00 55.78 104 PRO A C 1
ATOM 842 O O . PRO A 1 104 ? -13.255 3.039 -4.997 1.00 55.78 104 PRO A O 1
ATOM 845 N N . PHE A 1 105 ? -14.158 1.193 -5.940 1.00 51.06 105 PHE A N 1
ATOM 846 C CA . PHE A 1 105 ? -12.941 0.384 -6.084 1.00 51.06 105 PHE A CA 1
ATOM 847 C C . PHE A 1 105 ? -12.282 0.588 -7.450 1.00 51.06 105 PHE A C 1
ATOM 849 O O . PHE A 1 105 ? -13.020 0.675 -8.459 1.00 51.06 105 PHE A O 1
#

Organism: NCBI:txid1034831

Sequence (105 aa):
FFKGQIWRPFTSACFLGKVDMSMASNIYFLINYGQEMERQDGSPQQAMFLLSQVFLLVIFCSLIGVPSFARSLITASIYCCSRREPLRAMEIQFGIRIEYWLLPF

Secondary structure (DSSP, 8-state):
--SS-THHHHHHHS---SSSHHHHHHHHHHHHHHHHHHHHH-HHHHHHHHHHHHHHHHHHHHHH-----HHHHHHHHHHHHHHH-TT-EEEETTTEEEETTSS--

Radius of gyration: 14.59 Å; chains: 1; bounding box: 40×29×33 Å

Foldseek 3Di:
DPPVPPCLLVVLLVCLDPPDVSSVQLVVLVVVLLVVCCVPPNDVVSVVVLVVLSVVQVVVCVVVVDSHNNVVSSVVSLVVVCVVCQADFDQGPPRDTDGSVPDDD